Protein 8Z3H (pdb70)

Nearest PDB structures (foldseek):
  7dme-assembly1_A  TM=9.818E-01  e=4.314E-25  Homo sapiens
  1x53-assembly1_A  TM=9.756E-01  e=3.578E-25  Homo sapiens
  3ni8-assembly1_A  TM=9.611E-01  e=2.395E-14  Plasmodium falciparum
  1z94-assembly1_B  TM=8.136E-01  e=2.440E-08  Chromobacterium violaceum ATCC 12472
  6v04-assembly1_A  TM=7.991E-01  e=2.031E-07  Micromonospora chersina

Radius of gyration: 13.79 Å; Cα contacts (8 Å, |Δi|>4): 284; chains: 1; bounding box: 30×32×35 Å

Structure (mmCIF, N/CA/C/O backbone):
data_8Z3H
#
_entry.id   8Z3H
#
_cell.length_a   54.200
_cell.length_b   66.340
_cell.length_c   68.270
_cell.angle_alpha   90.00
_cell.angle_beta   90.00
_cell.angle_gamma   90.00
#
_symmetry.space_group_name_H-M   'I 2 2 2'
#
loop_
_entity.id
_entity.type
_entity.pdbx_description
1 polymer 'Activator of 90 kDa heat shock protein ATPase homolog 1'
2 water water
#
loop_
_atom_site.group_PDB
_atom_site.id
_atom_site.type_symbol
_atom_site.label_atom_id
_atom_site.label_alt_id
_atom_site.label_comp_id
_atom_site.label_asym_id
_atom_site.label_entity_id
_atom_site.label_seq_id
_atom_site.pdbx_PDB_ins_code
_atom_site.Cartn_x
_atom_site.Cartn_y
_atom_site.Cartn_z
_atom_site.occupancy
_atom_site.B_iso_or_equiv
_atom_site.auth_seq_id
_atom_site.auth_comp_id
_atom_site.auth_asym_id
_atom_site.auth_atom_id
_atom_site.pdbx_PDB_model_num
ATOM 1 N N . ILE A 1 1 ? -27.755 -27.384 -24.673 1.00 38.25 204 ILE A N 1
ATOM 2 C CA . ILE A 1 1 ? -27.650 -27.648 -23.198 1.00 30.77 204 ILE A CA 1
ATOM 3 C C . ILE A 1 1 ? -28.506 -26.626 -22.439 1.00 26.82 204 ILE A C 1
ATOM 4 O O . ILE A 1 1 ? -28.281 -25.406 -22.518 1.00 30.94 204 ILE A O 1
ATOM 9 N N . PRO A 1 2 ? -29.549 -27.049 -21.684 1.00 21.05 205 PRO A N 1
ATOM 10 C CA . PRO A 1 2 ? -30.230 -26.143 -20.776 1.00 17.60 205 PRO A CA 1
ATOM 11 C C . PRO A 1 2 ? -29.258 -25.707 -19.667 1.00 14.30 205 PRO A C 1
ATOM 12 O O . PRO A 1 2 ? -28.565 -26.540 -19.109 1.00 14.46 205 PRO A O 1
ATOM 16 N N . THR A 1 3 ? -29.271 -24.433 -19.346 1.00 12.67 206 THR A N 1
ATOM 17 C CA . THR A 1 3 ? -28.350 -23.885 -18.318 1.00 12.95 206 THR A CA 1
ATOM 18 C C . THR A 1 3 ? -29.115 -23.063 -17.307 1.00 12.39 206 THR A C 1
ATOM 19 O O . THR A 1 3 ? -30.340 -22.759 -17.476 1.00 12.06 206 THR A O 1
ATOM 23 N N . CYS A 1 4 ? -28.407 -22.762 -16.218 1.00 10.81 207 CYS A N 1
ATOM 24 C CA . CYS A 1 4 ? -28.967 -21.979 -15.121 1.00 11.73 207 CYS A CA 1
ATOM 25 C C . CYS A 1 4 ? -27.968 -20.975 -14.603 1.00 10.53 207 CYS A C 1
ATOM 26 O O . CYS A 1 4 ? -26.758 -21.053 -14.923 1.00 12.17 207 CYS A O 1
ATOM 29 N N . LYS A 1 5 ? -28.490 -19.990 -13.897 1.00 10.05 208 LYS A N 1
ATOM 30 C CA . LYS A 1 5 ? -27.693 -18.913 -13.285 1.00 12.07 208 LYS A CA 1
ATOM 31 C C . LYS A 1 5 ? -27.810 -19.074 -11.793 1.00 13.11 208 LYS A C 1
ATOM 32 O O . LYS A 1 5 ? -28.957 -19.267 -11.292 1.00 14.74 208 LYS A O 1
ATOM 38 N N . ILE A 1 6 ? -26.711 -18.928 -11.079 1.00 12.31 209 ILE A N 1
ATOM 39 C CA . ILE A 1 6 ? -26.717 -18.939 -9.614 1.00 14.34 209 ILE A CA 1
ATOM 40 C C . ILE A 1 6 ? -26.010 -17.700 -9.104 1.00 13.99 209 ILE A C 1
ATOM 41 O O . ILE A 1 6 ? -25.108 -17.171 -9.765 1.00 12.69 209 ILE A O 1
ATOM 46 N N . THR A 1 7 ? -26.478 -17.215 -7.966 1.00 13.91 210 THR A N 1
ATOM 47 C CA . THR A 1 7 ? -25.881 -16.049 -7.282 1.00 14.39 210 THR A CA 1
ATOM 48 C C . THR A 1 7 ? -25.672 -16.423 -5.828 1.00 14.88 210 THR A C 1
ATOM 49 O O . THR A 1 7 ? -26.667 -16.828 -5.168 1.00 15.68 210 THR A O 1
ATOM 53 N N . LEU A 1 8 ? -24.446 -16.285 -5.330 1.00 13.91 211 LEU A N 1
ATOM 54 C CA . LEU A 1 8 ? -24.091 -16.603 -3.931 1.00 13.86 211 LEU A CA 1
ATOM 55 C C . LEU A 1 8 ? -23.441 -15.379 -3.314 1.00 14.56 211 LEU A C 1
ATOM 56 O O . LEU A 1 8 ? -22.680 -14.675 -4.007 1.00 14.01 211 LEU A O 1
ATOM 61 N N . LYS A 1 9 ? -23.689 -15.139 -2.041 1.00 14.24 212 LYS A N 1
ATOM 62 C CA . LYS A 1 9 ? -23.032 -14.036 -1.338 1.00 16.58 212 LYS A CA 1
ATOM 63 C C . LYS A 1 9 ? -22.552 -14.619 -0.020 1.00 15.13 212 LYS A C 1
ATOM 64 O O . LYS A 1 9 ? -23.336 -15.337 0.656 1.00 18.13 212 LYS A O 1
ATOM 70 N N . GLU A 1 10 ? -21.310 -14.317 0.319 1.00 13.94 213 GLU A N 1
ATOM 71 C CA . GLU A 1 10 ? -20.634 -14.853 1.526 1.00 15.74 213 GLU A CA 1
ATOM 72 C C . GLU A 1 10 ? -19.778 -13.713 2.104 1.00 16.07 213 GLU A C 1
ATOM 73 O O . GLU A 1 10 ? -19.066 -13.037 1.339 1.00 14.55 213 GLU A O 1
ATOM 79 N N . THR A 1 11 ? -19.737 -13.566 3.423 1.00 14.45 214 THR A N 1
ATOM 80 C CA . THR A 1 11 ? -18.883 -12.586 4.108 1.00 13.54 214 THR A CA 1
ATOM 81 C C . THR A 1 11 ? -17.733 -13.339 4.796 1.00 11.43 214 THR A C 1
ATOM 82 O O . THR A 1 11 ? -17.953 -14.393 5.387 1.00 12.85 214 THR A O 1
ATOM 86 N N . PHE A 1 12 ? -16.528 -12.821 4.611 1.00 11.27 215 PHE A N 1
ATOM 87 C CA . PHE A 1 12 ? -15.260 -13.348 5.140 1.00 10.79 215 PHE A CA 1
ATOM 88 C C . PHE A 1 12 ? -14.623 -12.333 6.081 1.00 11.25 215 PHE A C 1
ATOM 89 O O . PHE A 1 12 ? -14.577 -11.145 5.742 1.00 11.02 215 PHE A O 1
ATOM 97 N N . LEU A 1 13 ? -14.030 -12.838 7.154 1.00 10.59 216 LEU A N 1
ATOM 98 C CA . LEU A 1 13 ? -13.274 -11.977 8.085 1.00 12.09 216 LEU A CA 1
ATOM 99 C C . LEU A 1 13 ? -11.847 -11.856 7.577 1.00 12.33 216 LEU A C 1
ATOM 100 O O . LEU A 1 13 ? -10.875 -12.285 8.220 1.00 13.74 216 LEU A O 1
ATOM 105 N N . THR A 1 14 ? -11.692 -11.256 6.415 1.00 12.55 217 THR A N 1
ATOM 106 C CA . THR A 1 14 ? -10.388 -10.884 5.878 1.00 14.01 217 THR A CA 1
ATOM 107 C C . THR A 1 14 ? -10.617 -9.725 4.924 1.00 14.09 217 THR A C 1
ATOM 108 O O . THR A 1 14 ? -11.774 -9.346 4.640 1.00 13.29 217 THR A O 1
ATOM 112 N N . SER A 1 15 ? -9.545 -9.136 4.494 1.00 12.79 218 SER A N 1
ATOM 113 C CA . SER A 1 15 ? -9.599 -7.985 3.568 1.00 12.97 218 SER A CA 1
ATOM 114 C C . SER A 1 15 ? -9.762 -8.456 2.133 1.00 13.78 218 SER A C 1
ATOM 115 O O . SER A 1 15 ? -9.477 -9.615 1.801 1.00 12.87 218 SER A O 1
ATOM 118 N N . PRO A 1 16 ? -10.277 -7.602 1.243 1.00 12.93 219 PRO A N 1
ATOM 119 C CA . PRO A 1 16 ? -10.412 -7.998 -0.151 1.00 13.12 219 PRO A CA 1
ATOM 120 C C . PRO A 1 16 ? -9.055 -8.405 -0.715 1.00 12.95 219 PRO A C 1
ATOM 121 O O . PRO A 1 16 ? -8.994 -9.331 -1.510 1.00 12.47 219 PRO A O 1
ATOM 125 N N . GLU A 1 17 ? -7.989 -7.722 -0.345 1.00 13.18 220 GLU A N 1
ATOM 126 C CA . GLU A 1 17 ? -6.610 -8.078 -0.812 1.00 14.39 220 GLU A CA 1
ATOM 127 C C . GLU A 1 17 ? -6.309 -9.543 -0.503 1.00 13.65 220 GLU A C 1
ATOM 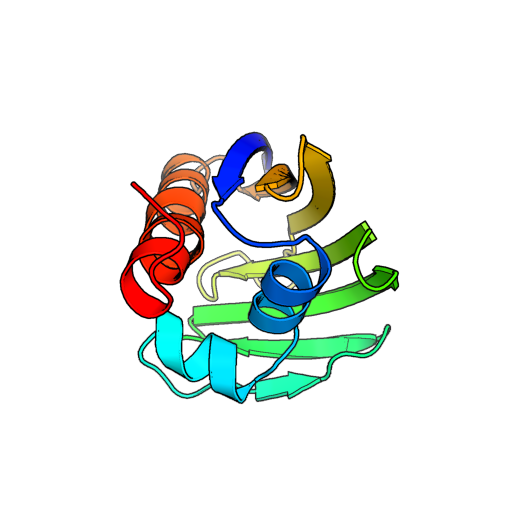128 O O . GLU A 1 17 ? -5.890 -10.309 -1.399 1.00 14.53 220 GLU A O 1
ATOM 134 N N . GLU A 1 18 ? -6.517 -9.944 0.738 1.00 11.97 221 GLU A N 1
ATOM 135 C CA . GLU A 1 18 ? -6.149 -11.301 1.182 1.00 13.32 221 GLU A CA 1
ATOM 136 C C . GLU A 1 18 ? -7.070 -12.284 0.483 1.00 12.22 221 GLU A C 1
ATOM 137 O O . GLU A 1 18 ? -6.584 -13.345 0.019 1.00 12.03 221 GLU A O 1
ATOM 143 N N . LEU A 1 19 ? -8.357 -11.993 0.402 1.00 10.42 222 LEU A N 1
ATOM 144 C CA . LEU A 1 19 ? -9.269 -12.990 -0.208 1.00 10.51 222 LEU A CA 1
ATOM 145 C C . LEU A 1 19 ? -8.947 -13.160 -1.685 1.00 9.58 222 LEU A C 1
ATOM 146 O O . LEU A 1 19 ? -8.950 -14.281 -2.222 1.00 9.53 222 LEU A O 1
ATOM 151 N N . TYR A 1 20 ? -8.699 -12.053 -2.365 1.00 10.83 223 TYR A N 1
ATOM 152 C CA . TYR A 1 20 ? -8.342 -12.096 -3.793 1.00 10.05 223 TYR A CA 1
ATOM 153 C C . TYR A 1 20 ? -7.062 -12.906 -3.978 1.00 10.02 223 TYR A C 1
ATOM 154 O O . TYR A 1 20 ? -6.995 -13.719 -4.896 1.00 10.12 223 TYR A O 1
ATOM 163 N N . ARG A 1 21 ? -6.086 -12.739 -3.103 1.00 10.44 224 ARG A N 1
ATOM 164 C CA . ARG A 1 21 ? -4.837 -13.530 -3.158 1.00 12.78 224 ARG A CA 1
ATOM 165 C C . ARG A 1 21 ? -5.165 -15.010 -3.033 1.00 11.68 224 ARG A C 1
ATOM 166 O O . ARG A 1 21 ? -4.599 -15.868 -3.779 1.00 11.94 224 ARG A O 1
ATOM 174 N N . VAL A 1 22 ? -6.032 -15.389 -2.086 1.00 10.78 225 VAL A N 1
ATOM 175 C CA . VAL A 1 22 ? -6.358 -16.814 -1.909 1.00 11.25 225 VAL A CA 1
ATOM 176 C C . VAL A 1 22 ? -6.898 -17.407 -3.227 1.00 10.53 225 VAL A C 1
ATOM 177 O O . VAL A 1 22 ? -6.554 -18.540 -3.565 1.00 12.36 225 VAL A O 1
ATOM 181 N N . PHE A 1 23 ? -7.772 -16.688 -3.933 1.00 11.11 226 PHE A N 1
ATOM 182 C CA . PHE A 1 23 ? -8.399 -17.185 -5.185 1.00 11.03 226 PHE A CA 1
ATOM 183 C C . PHE A 1 23 ? -7.374 -17.228 -6.303 1.00 11.85 226 PHE A C 1
ATOM 184 O O . PHE A 1 23 ? -7.642 -17.971 -7.260 1.00 14.04 226 PHE A O 1
ATOM 192 N N . THR A 1 24 ? -6.281 -16.456 -6.231 1.00 10.91 227 THR A N 1
ATOM 193 C CA . THR A 1 24 ? -5.407 -16.273 -7.407 1.00 10.71 227 THR A CA 1
ATOM 194 C C . THR A 1 24 ? -3.964 -16.655 -7.133 1.00 11.49 227 THR A C 1
ATOM 195 O O . THR A 1 24 ? -3.100 -16.279 -7.909 1.00 12.29 227 THR A O 1
ATOM 199 N N . THR A 1 25 ? -3.736 -17.505 -6.134 1.00 10.09 228 THR A N 1
ATOM 200 C CA . THR A 1 25 ? -2.371 -17.977 -5.802 1.00 10.38 228 THR A CA 1
ATOM 201 C C . THR A 1 25 ? -2.403 -19.508 -5.806 1.00 10.08 228 THR A C 1
ATOM 202 O O . THR A 1 25 ? -3.107 -20.100 -4.988 1.00 9.70 228 THR A O 1
ATOM 206 N N . GLN A 1 26 ? -1.669 -20.159 -6.694 1.00 10.33 229 GLN A N 1
ATOM 207 C CA . GLN A 1 26 ? -1.705 -21.615 -6.868 1.00 11.92 229 GLN A CA 1
ATOM 208 C C . GLN A 1 26 ? -1.514 -22.344 -5.538 1.00 10.50 229 GLN A C 1
ATOM 209 O O . GLN A 1 26 ? -2.228 -23.268 -5.255 1.00 12.48 229 GLN A O 1
ATOM 215 N N . GLU A 1 27 ? -0.578 -21.880 -4.717 1.00 10.31 230 GLU A N 1
ATOM 216 C CA . GLU A 1 27 ? -0.186 -22.585 -3.485 1.00 10.58 230 GLU A CA 1
ATOM 217 C C . GLU A 1 27 ? -1.263 -22.393 -2.424 1.00 10.51 230 GLU A C 1
ATOM 218 O O . GLU A 1 27 ? -1.418 -23.274 -1.574 1.00 12.24 230 GLU A O 1
ATOM 224 N N . LEU A 1 28 ? -1.996 -21.290 -2.473 1.00 9.37 231 LEU A N 1
ATOM 225 C CA . LEU A 1 28 ? -3.120 -21.102 -1.526 1.00 9.52 231 LEU A CA 1
ATOM 226 C C . LEU A 1 28 ? -4.304 -21.964 -1.964 1.00 9.22 231 LEU A C 1
ATOM 227 O O . LEU A 1 28 ? -4.959 -22.540 -1.108 1.00 9.95 231 LEU A O 1
ATOM 232 N N . VAL A 1 29 ? -4.571 -22.045 -3.254 1.00 8.91 232 VAL A N 1
ATOM 233 C CA . VAL A 1 29 ? -5.647 -22.894 -3.793 1.00 9.47 232 VAL A CA 1
ATOM 234 C C . VAL A 1 29 ? -5.320 -24.359 -3.428 1.00 9.66 232 VAL A C 1
ATOM 235 O O . VAL A 1 29 ? -6.220 -25.115 -3.051 1.00 10.57 232 VAL A O 1
ATOM 239 N N . GLN A 1 30 ? -4.078 -24.775 -3.630 1.00 11.28 233 GLN A N 1
ATOM 240 C CA . GLN A 1 30 ? -3.649 -26.142 -3.259 1.00 13.78 233 GLN A CA 1
ATOM 241 C C . GLN A 1 30 ? -3.999 -26.376 -1.801 1.00 12.99 233 GLN A C 1
ATOM 242 O O . GLN A 1 30 ? -4.456 -27.463 -1.430 1.00 13.48 233 GLN A O 1
ATOM 248 N N . ALA A 1 31 ? -3.762 -25.392 -0.930 1.00 11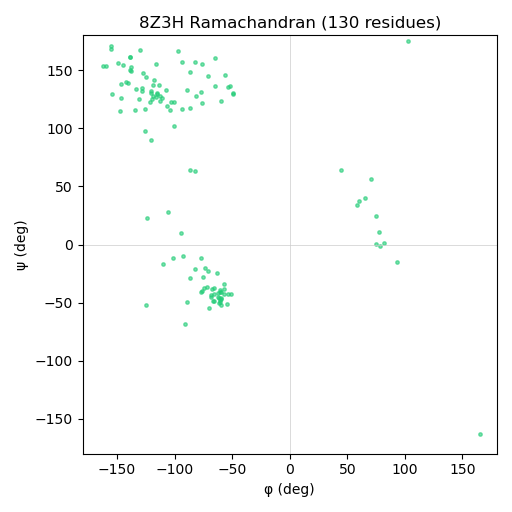.04 234 ALA A N 1
ATOM 249 C CA . ALA A 1 31 ? -3.994 -25.603 0.511 1.00 11.43 234 ALA A CA 1
ATOM 250 C C . ALA A 1 31 ? -5.481 -25.824 0.802 1.00 12.15 234 ALA A C 1
ATOM 251 O O . ALA A 1 31 ? -5.841 -26.780 1.492 1.00 14.13 234 ALA A O 1
ATOM 253 N N . PHE A 1 32 ? -6.376 -25.007 0.294 1.00 9.97 235 PHE A N 1
ATOM 254 C CA . PHE A 1 32 ? -7.798 -25.102 0.693 1.00 10.74 235 PHE A CA 1
ATOM 255 C C . PHE A 1 32 ? -8.547 -26.189 -0.077 1.00 11.04 235 PHE A C 1
ATOM 256 O O . PHE A 1 32 ? -9.579 -26.606 0.424 1.00 14.10 235 PHE A O 1
ATOM 264 N N . THR A 1 33 ? -8.057 -26.605 -1.236 1.00 10.82 236 THR A N 1
ATOM 265 C CA . THR A 1 33 ? -8.675 -27.716 -2.008 1.00 11.46 236 THR A CA 1
ATOM 266 C C . THR A 1 33 ? -8.029 -29.065 -1.651 1.00 13.38 236 THR A C 1
ATOM 267 O O . THR A 1 33 ? -8.552 -30.087 -2.138 1.00 14.93 236 THR A O 1
ATOM 271 N N . HIS A 1 34 ? -6.935 -29.071 -0.904 1.00 12.30 237 HIS A N 1
ATOM 272 C CA . HIS A 1 34 ? -6.261 -30.321 -0.450 1.00 14.54 237 HIS A CA 1
ATOM 273 C C . HIS A 1 34 ? -5.809 -31.138 -1.664 1.00 16.08 237 HIS A C 1
ATOM 274 O O . HIS A 1 34 ? -5.842 -32.354 -1.619 1.00 17.90 237 HIS A O 1
ATOM 281 N N . ALA A 1 35 ? -5.349 -30.494 -2.723 1.00 15.16 238 ALA A N 1
ATOM 282 C CA . ALA A 1 35 ? -4.911 -31.195 -3.943 1.00 16.48 238 ALA A CA 1
ATOM 283 C C . ALA A 1 35 ? -4.000 -30.286 -4.733 1.00 16.38 238 ALA A C 1
ATOM 284 O O . ALA A 1 35 ? -4.074 -29.035 -4.640 1.00 14.46 238 ALA A O 1
ATOM 286 N N . PRO A 1 36 ? -3.093 -30.866 -5.533 1.00 16.16 239 PRO A N 1
ATOM 287 C CA . PRO A 1 36 ? -2.259 -30.062 -6.402 1.00 15.41 239 PRO A CA 1
ATOM 288 C C . PRO A 1 36 ? -3.149 -29.200 -7.310 1.00 13.98 239 PRO A C 1
ATOM 289 O O . PRO A 1 36 ? -4.247 -29.549 -7.666 1.00 15.35 239 PRO A O 1
ATOM 293 N N . ALA A 1 37 ? -2.645 -28.026 -7.587 1.00 14.35 240 ALA A N 1
ATOM 294 C CA . ALA A 1 37 ? -3.338 -27.082 -8.479 1.00 15.11 240 ALA A CA 1
ATOM 295 C C . ALA A 1 37 ? -2.300 -26.432 -9.366 1.00 15.69 240 ALA A C 1
ATOM 296 O O . ALA A 1 37 ? -1.170 -26.228 -8.942 1.00 16.99 240 ALA A O 1
ATOM 298 N N . THR A 1 38 ? -2.724 -26.069 -10.559 1.00 14.35 241 THR A N 1
ATOM 299 C CA . THR A 1 38 ? -1.944 -25.187 -11.441 1.00 14.75 241 THR A CA 1
ATOM 300 C C . THR A 1 38 ? -2.818 -23.972 -11.698 1.00 12.90 241 THR A C 1
ATOM 301 O O . THR A 1 38 ? -4.021 -24.152 -11.948 1.00 13.71 241 THR A O 1
ATOM 305 N N . LEU A 1 39 ? -2.265 -22.798 -11.526 1.00 12.11 242 LEU A N 1
ATOM 306 C CA . LEU A 1 39 ? -3.046 -21.548 -11.637 1.00 13.10 242 LEU A CA 1
ATOM 307 C C . LEU A 1 39 ? -2.173 -20.434 -12.188 1.00 12.78 242 LEU A C 1
ATOM 308 O O . LEU A 1 39 ? -1.175 -20.059 -11.539 1.00 13.00 242 LEU A O 1
ATOM 313 N N . GLU A 1 40 ? -2.513 -19.962 -13.368 1.00 11.47 243 GLU A N 1
ATOM 314 C CA . GLU A 1 40 ? -1.767 -18.889 -14.068 1.00 11.36 243 GLU A CA 1
ATOM 315 C C . GLU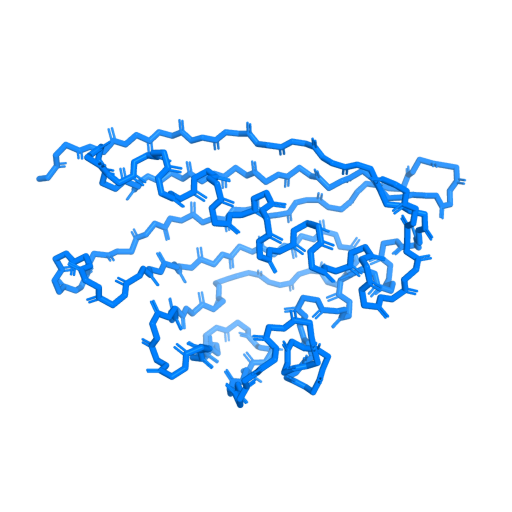 A 1 40 ? -2.603 -17.637 -13.814 1.00 10.47 243 GLU A C 1
ATOM 316 O O . GLU A 1 40 ? -3.634 -17.474 -14.493 1.00 10.88 243 GLU A O 1
ATOM 322 N N . ALA A 1 41 ? -2.193 -16.794 -12.886 1.00 12.31 244 ALA A N 1
ATOM 323 C CA . ALA A 1 41 ? -2.991 -15.646 -12.428 1.00 12.65 244 ALA A CA 1
ATOM 324 C C . ALA A 1 41 ? -2.819 -14.478 -13.391 1.00 12.31 244 ALA A C 1
ATOM 325 O O . ALA A 1 41 ? -2.371 -13.408 -13.027 1.00 13.32 244 ALA A O 1
ATOM 327 N N . ASP A 1 42 ? -3.259 -14.710 -14.613 1.00 11.54 245 ASP A N 1
ATOM 328 C CA . ASP A 1 42 ? -3.169 -13.748 -15.739 1.00 11.63 245 ASP A CA 1
ATOM 329 C C . ASP A 1 42 ? -4.499 -13.800 -16.485 1.00 10.58 245 ASP A C 1
ATOM 330 O O . ASP A 1 42 ? -5.111 -14.876 -16.547 1.00 10.94 245 ASP A O 1
ATOM 335 N N . ARG A 1 43 ? -4.867 -12.710 -17.129 1.00 10.03 246 ARG A N 1
ATOM 336 C CA . ARG A 1 43 ? -5.915 -12.741 -18.167 1.00 10.58 246 ARG A CA 1
ATOM 337 C C . ARG A 1 43 ? -5.444 -13.681 -19.251 1.00 10.94 246 ARG A C 1
ATOM 338 O O . ARG A 1 43 ? -4.269 -13.521 -19.743 1.00 12.05 246 ARG A O 1
ATOM 346 N N . GLY A 1 44 ? -6.217 -14.701 -19.586 1.00 9.55 247 GLY A N 1
ATOM 347 C CA . GLY A 1 44 ? -5.792 -15.745 -20.516 1.00 10.36 247 GLY A CA 1
ATOM 348 C C . GLY A 1 44 ? -5.186 -16.927 -19.820 1.00 10.12 247 GLY A C 1
ATOM 349 O O . GLY A 1 44 ? -4.931 -17.916 -20.470 1.00 13.56 247 GLY A O 1
ATOM 350 N N . GLY A 1 45 ? -4.836 -16.765 -18.572 1.00 9.46 248 GLY A N 1
ATOM 351 C CA . GLY A 1 45 ? -4.200 -17.845 -17.812 1.00 10.07 248 GLY A CA 1
ATOM 352 C C . GLY A 1 45 ? -5.162 -18.980 -17.493 1.00 10.48 248 GLY A C 1
ATOM 353 O O . GLY A 1 45 ? -6.382 -18.749 -17.310 1.00 9.87 248 GLY A O 1
ATOM 354 N N . LYS A 1 46 ? -4.663 -20.200 -17.491 1.00 10.85 249 LYS A N 1
ATOM 355 C CA . LYS A 1 46 ? -5.434 -21.421 -17.198 1.00 11.39 249 LYS A CA 1
ATOM 356 C C . LYS A 1 46 ? -5.342 -21.797 -15.735 1.00 11.60 249 LYS A C 1
ATOM 357 O O . LYS A 1 46 ? -4.334 -21.466 -15.043 1.00 11.87 249 LYS A O 1
ATOM 363 N N . PHE A 1 47 ? -6.329 -22.547 -15.263 1.00 10.22 250 PHE A N 1
ATOM 364 C CA . PHE A 1 47 ? -6.269 -23.180 -13.941 1.00 9.82 250 PHE A CA 1
ATOM 365 C C . PHE A 1 47 ? -6.805 -24.592 -14.059 1.00 11.50 250 PHE A C 1
ATOM 366 O O . PHE A 1 47 ? -7.704 -24.855 -14.877 1.00 10.96 250 PHE A O 1
ATOM 374 N N . HIS A 1 48 ? -6.265 -25.457 -13.214 1.00 11.82 251 HIS A N 1
ATOM 375 C CA . HIS A 1 48 ? -6.646 -26.876 -13.126 1.00 13.43 251 HIS A CA 1
ATOM 376 C C . HIS A 1 48 ? -6.502 -27.260 -11.655 1.00 12.15 251 HIS A C 1
ATOM 377 O O . HIS A 1 48 ? -5.430 -26.999 -11.041 1.00 13.91 251 HIS A O 1
ATOM 384 N N . MET A 1 49 ? -7.543 -27.801 -11.074 1.00 11.24 252 MET A N 1
ATOM 385 C CA . MET A 1 49 ? -7.630 -28.064 -9.621 1.00 13.54 252 MET A CA 1
ATOM 386 C C . MET A 1 49 ? -8.288 -29.420 -9.397 1.00 16.00 252 MET A C 1
ATOM 387 O O . MET A 1 49 ? -8.932 -29.936 -10.313 1.00 14.65 252 MET A O 1
ATOM 392 N N . VAL A 1 50 ? -8.097 -29.959 -8.199 1.00 16.12 253 VAL A N 1
ATOM 393 C CA . VAL A 1 50 ? -8.692 -31.243 -7.694 1.00 19.71 253 VAL A CA 1
ATOM 394 C C . VAL A 1 50 ? -8.616 -32.374 -8.720 1.00 21.09 253 VAL A C 1
ATOM 395 O O . VAL A 1 50 ? -9.696 -32.874 -9.176 1.00 21.50 253 VAL A O 1
ATOM 399 N N . ASP A 1 51 ? -7.391 -32.774 -9.060 1.00 25.39 254 ASP A N 1
ATOM 400 C CA . ASP A 1 51 ? -7.078 -33.891 -9.991 1.00 31.17 254 ASP A CA 1
ATOM 401 C C . ASP A 1 51 ? -7.726 -33.607 -11.351 1.00 30.31 254 ASP A C 1
ATOM 402 O O . ASP A 1 51 ? -8.170 -34.552 -12.065 1.00 32.17 254 ASP A O 1
ATOM 407 N N . GLY A 1 52 ? -7.795 -32.330 -11.719 1.00 23.50 255 GLY A N 1
ATOM 408 C CA . GLY A 1 52 ? -8.343 -31.931 -13.016 1.00 22.40 255 GLY A CA 1
ATOM 409 C C . GLY A 1 52 ? -9.846 -31.967 -13.022 1.00 21.00 255 GLY A C 1
ATOM 410 O O . GLY A 1 52 ? -10.408 -31.778 -14.101 1.00 25.06 255 GLY A O 1
ATOM 411 N N . ASN A 1 53 ? -10.509 -32.113 -11.882 1.00 17.72 256 ASN A N 1
ATOM 412 C CA . ASN A 1 53 ? -11.995 -32.127 -11.831 1.00 17.87 256 ASN A CA 1
ATOM 413 C C . ASN A 1 53 ? -12.571 -30.724 -12.034 1.00 14.38 256 ASN A C 1
ATOM 414 O O . ASN A 1 53 ? -13.798 -30.611 -12.320 1.00 14.92 256 ASN A O 1
ATOM 419 N N . VAL A 1 54 ? -11.762 -29.693 -11.815 1.00 13.28 257 VAL A N 1
ATOM 420 C CA . VAL A 1 54 ? -12.181 -28.285 -12.028 1.00 13.38 257 VAL A CA 1
ATOM 421 C C . VAL A 1 54 ? -11.137 -27.638 -12.895 1.00 12.28 257 VAL A C 1
ATOM 422 O O . VAL A 1 54 ? -9.934 -27.740 -12.605 1.00 13.01 257 VAL A O 1
ATOM 426 N N . SER A 1 55 ? -11.558 -26.896 -13.894 1.00 10.93 258 SER A N 1
ATOM 427 C CA . SER A 1 55 ? -10.617 -26.195 -14.775 1.00 11.36 258 SER A CA 1
ATOM 428 C C . SER A 1 55 ? -11.266 -24.991 -15.417 1.00 10.22 258 SER A C 1
ATOM 429 O O . SER A 1 55 ? -12.476 -24.847 -15.362 1.00 9.58 258 SER A O 1
ATOM 432 N N . GLY A 1 56 ? -10.442 -24.173 -16.024 1.00 9.75 259 GLY A N 1
ATOM 433 C CA . GLY A 1 56 ? -10.942 -23.007 -16.726 1.00 10.12 259 GLY A CA 1
ATOM 434 C C . GLY A 1 56 ? -9.852 -22.025 -17.032 1.00 10.00 259 GLY A C 1
ATOM 435 O O . GLY A 1 56 ? -8.659 -22.387 -17.113 1.00 9.95 259 GLY A O 1
ATOM 436 N N . GLU A 1 57 ? -10.285 -20.812 -17.337 1.00 9.49 260 GLU A N 1
ATOM 437 C CA . GLU A 1 57 ? -9.380 -19.714 -17.764 1.00 11.62 260 GLU A CA 1
ATOM 438 C C . GLU A 1 57 ? -9.856 -18.430 -17.136 1.00 10.54 260 GLU A C 1
ATOM 439 O O . GLU A 1 57 ? -11.078 -18.177 -17.120 1.00 10.01 260 GLU A O 1
ATOM 445 N N . PHE A 1 58 ? -8.947 -17.583 -16.652 1.00 8.79 261 PHE A N 1
ATOM 446 C CA . PHE A 1 58 ? -9.312 -16.219 -16.213 1.00 9.43 261 PHE A CA 1
ATOM 447 C C . PHE A 1 58 ? -9.503 -15.324 -17.439 1.00 10.39 261 PHE A C 1
ATOM 448 O O . PHE A 1 58 ? -8.632 -15.308 -18.342 1.00 10.53 261 PHE A O 1
ATOM 456 N N . THR A 1 59 ? -10.610 -14.583 -17.491 1.00 10.33 262 THR A N 1
ATOM 457 C CA . THR A 1 59 ? -10.826 -13.642 -18.601 1.00 11.33 262 THR A CA 1
ATOM 458 C C . THR A 1 59 ? -10.728 -12.204 -18.130 1.00 12.35 262 THR A C 1
ATOM 459 O O . THR A 1 59 ? -10.531 -11.352 -19.000 1.00 14.98 262 THR A O 1
ATOM 463 N N . ASP A 1 60 ? -10.804 -11.908 -16.838 1.00 12.22 263 ASP A N 1
ATOM 464 C CA . ASP A 1 60 ? -10.617 -10.514 -16.355 1.00 14.45 263 ASP A CA 1
ATOM 465 C C . ASP A 1 60 ? -10.130 -10.610 -14.916 1.00 16.07 263 ASP A C 1
ATOM 466 O O . ASP A 1 60 ? -10.725 -11.386 -14.116 1.00 14.19 263 ASP A O 1
ATOM 471 N N . LEU A 1 61 ? -9.065 -9.928 -14.573 1.00 14.87 264 LEU A N 1
ATOM 472 C CA . LEU A 1 61 ? -8.506 -9.964 -13.206 1.00 14.83 264 LEU A CA 1
ATOM 473 C C . LEU A 1 61 ? -8.206 -8.535 -12.810 1.00 19.33 264 LEU A C 1
ATOM 474 O O . LEU A 1 61 ? -7.322 -7.927 -13.445 1.00 19.12 264 LEU A O 1
ATOM 479 N N . VAL A 1 62 ? -8.894 -8.045 -11.792 1.00 15.81 265 VAL A N 1
ATOM 480 C CA . VAL A 1 62 ? -8.741 -6.645 -11.273 1.00 17.84 265 VAL A CA 1
ATOM 481 C C . VAL A 1 62 ? -8.441 -6.799 -9.798 1.00 18.95 265 VAL A C 1
ATOM 482 O O . VAL A 1 62 ? -9.364 -7.025 -8.998 1.00 16.40 265 VAL A O 1
ATOM 486 N N . PRO A 1 63 ? -7.156 -6.740 -9.408 1.00 18.84 266 PRO A N 1
ATOM 487 C CA . PRO A 1 63 ? -6.739 -7.076 -8.054 1.00 20.69 266 PRO A CA 1
ATOM 488 C C . PRO A 1 63 ? -7.567 -6.374 -6.979 1.00 19.40 266 PRO A C 1
ATOM 489 O O . PRO A 1 63 ? -7.828 -5.183 -7.038 1.00 19.25 266 PRO A O 1
ATOM 493 N N . GLU A 1 64 ? -8.039 -7.180 -6.027 1.00 17.12 267 GLU A N 1
ATOM 494 C CA . GLU A 1 64 ? -8.816 -6.763 -4.864 1.00 17.73 267 GLU A CA 1
ATOM 495 C C . GLU A 1 64 ? -10.251 -6.428 -5.274 1.00 16.97 267 GLU A C 1
ATOM 496 O O . GLU A 1 64 ? -11.012 -6.042 -4.390 1.00 19.92 267 GLU A O 1
ATOM 502 N N . LYS A 1 65 ? -10.661 -6.542 -6.543 1.00 14.09 268 LYS A N 1
ATOM 503 C CA . LYS A 1 65 ? -11.975 -6.040 -6.965 1.00 16.02 268 LYS A CA 1
ATOM 504 C C . LYS A 1 65 ? -12.802 -7.120 -7.626 1.00 13.70 268 LYS A C 1
ATOM 505 O O . LYS A 1 65 ? -13.962 -7.328 -7.233 1.00 13.24 268 LYS A O 1
ATOM 511 N N . HIS A 1 66 ? -12.247 -7.799 -8.614 1.00 12.54 269 HIS A N 1
ATOM 512 C CA . HIS A 1 66 ? -13.082 -8.797 -9.301 1.00 14.86 269 HIS A CA 1
ATOM 513 C C . HIS A 1 66 ? -12.249 -9.769 -10.082 1.00 12.15 269 HIS A C 1
ATOM 514 O O . HIS A 1 66 ? -11.106 -9.490 -10.477 1.00 11.59 269 HIS A O 1
ATOM 521 N N . ILE A 1 67 ? -12.837 -10.937 -10.240 1.00 10.71 270 ILE A N 1
ATOM 522 C CA . ILE A 1 67 ? -12.329 -12.013 -11.082 1.00 10.37 270 ILE A CA 1
ATOM 523 C C . ILE A 1 67 ? -13.453 -12.450 -11.990 1.00 11.55 270 ILE A C 1
ATOM 524 O O . ILE A 1 67 ? -14.571 -12.681 -11.503 1.00 10.94 270 ILE A O 1
ATOM 529 N N . VAL A 1 68 ? -13.183 -12.577 -13.268 1.00 10.44 271 VAL A N 1
ATOM 530 C CA . VAL A 1 68 ? -14.141 -13.174 -14.219 1.00 10.38 271 VAL A CA 1
ATOM 531 C C . VAL A 1 68 ? -13.443 -14.370 -14.818 1.00 10.67 271 VAL A C 1
ATOM 532 O O . VAL A 1 68 ? -12.270 -14.275 -15.228 1.00 10.22 271 VAL A O 1
ATOM 536 N N . MET A 1 69 ? -14.105 -15.496 -14.853 1.00 9.14 272 MET A N 1
ATOM 537 C CA . MET A 1 69 ? -13.467 -16.698 -15.382 1.00 10.94 272 MET A CA 1
ATOM 538 C C . MET A 1 69 ? -14.445 -17.576 -16.121 1.00 9.99 272 MET A C 1
ATOM 539 O O . MET A 1 69 ? -15.643 -17.573 -15.832 1.00 10.91 272 MET A O 1
ATOM 544 N N . LYS A 1 70 ? -13.895 -18.345 -17.034 1.00 9.10 273 LYS A N 1
ATOM 545 C CA . LYS A 1 70 ? -14.571 -19.513 -17.625 1.00 9.59 273 LYS A CA 1
ATOM 546 C C . LYS A 1 70 ? -14.228 -20.681 -16.726 1.00 8.83 273 LYS A C 1
ATOM 547 O O . LYS A 1 70 ? -13.065 -20.810 -16.316 1.00 10.71 273 LYS A O 1
ATOM 553 N N . TRP A 1 71 ? -15.216 -21.474 -16.351 1.00 8.47 274 TRP A N 1
ATOM 554 C CA . TRP A 1 71 ? -15.048 -22.459 -15.275 1.00 9.13 274 TRP A CA 1
ATOM 555 C C . TRP A 1 71 ? -15.904 -23.680 -15.593 1.00 9.72 274 TRP A C 1
ATOM 556 O O . TRP A 1 71 ? -17.045 -23.520 -16.045 1.00 9.87 274 TRP A O 1
ATOM 567 N N . ARG A 1 72 ? -15.355 -24.866 -15.354 1.00 8.98 275 ARG A N 1
ATOM 568 C CA . ARG A 1 72 ? -16.131 -26.109 -15.569 1.00 9.57 275 ARG A CA 1
ATOM 569 C C . ARG A 1 72 ? -15.722 -27.205 -14.625 1.00 10.36 275 ARG A C 1
ATOM 570 O O . ARG A 1 72 ? -14.601 -27.214 -14.109 1.00 10.12 275 ARG A O 1
ATOM 578 N N . PHE A 1 73 ? -16.642 -28.128 -14.398 1.00 10.33 276 PHE A N 1
ATOM 579 C CA . PHE A 1 73 ? -16.297 -29.465 -13.870 1.00 11.30 276 PHE A CA 1
ATOM 580 C C . PHE A 1 73 ? -15.944 -30.402 -15.045 1.00 12.39 276 PHE A C 1
ATOM 581 O O . PHE A 1 73 ? -16.520 -30.263 -16.131 1.00 12.94 276 PHE A O 1
ATOM 589 N N . LYS A 1 74 ? -15.054 -31.336 -14.802 1.00 14.88 277 LYS A N 1
ATOM 590 C CA . LYS A 1 74 ? -14.527 -32.262 -15.857 1.00 15.07 277 LYS A CA 1
ATOM 591 C C . LYS A 1 74 ? -15.676 -33.031 -16.516 1.00 14.88 277 LYS A C 1
ATOM 592 O O . LYS A 1 74 ? -15.601 -33.313 -17.742 1.00 16.08 277 LYS A O 1
ATOM 598 N N . SER A 1 75 ? -16.702 -33.359 -15.758 1.00 14.94 278 SER A N 1
ATOM 599 C CA . SER A 1 75 ? -17.811 -34.211 -16.269 1.00 16.17 278 SER A CA 1
ATOM 600 C C . SER A 1 75 ? -18.764 -33.417 -17.164 1.00 15.96 278 SER A C 1
ATOM 601 O O . SER A 1 75 ? -19.688 -34.002 -17.817 1.00 17.03 278 SER A O 1
ATOM 604 N N . TRP A 1 76 ? -18.677 -32.087 -17.218 1.00 13.03 279 TRP A N 1
ATOM 605 C CA . TRP A 1 76 ? -19.593 -31.306 -18.079 1.00 13.36 279 TRP A CA 1
ATOM 606 C C . TRP A 1 76 ? -19.328 -31.640 -19.541 1.00 13.68 279 TRP A C 1
ATOM 607 O O . TRP A 1 76 ? -18.237 -32.082 -19.869 1.00 13.80 279 TRP A O 1
ATOM 618 N N . PRO A 1 77 ? -20.286 -31.367 -20.463 1.00 16.54 280 PRO A N 1
ATOM 619 C CA . PRO A 1 77 ? -20.054 -31.597 -21.886 1.00 18.66 280 PRO A CA 1
ATOM 620 C C . PRO A 1 77 ? -18.752 -30.900 -22.290 1.00 20.93 280 PRO A C 1
ATOM 621 O O . PRO A 1 77 ? -18.457 -29.804 -21.810 1.00 16.61 280 PRO A O 1
ATOM 625 N N . GLU A 1 78 ? -17.937 -31.578 -23.078 1.00 20.66 281 GLU A N 1
ATOM 626 C CA . GLU A 1 78 ? -16.640 -31.053 -23.547 1.00 21.18 281 GLU A CA 1
ATOM 627 C C . GLU A 1 78 ? -16.798 -29.639 -24.116 1.00 17.72 281 GLU A C 1
ATOM 628 O O . GLU A 1 78 ? -17.663 -29.386 -24.962 1.00 19.53 281 GLU A O 1
ATOM 634 N N . GLY A 1 79 ? -15.971 -28.731 -23.662 1.00 16.66 282 GLY A N 1
ATOM 635 C CA . GLY A 1 79 ? -15.940 -27.355 -24.204 1.00 15.84 282 GLY A CA 1
ATOM 636 C C . GLY A 1 79 ? -17.030 -26.482 -23.594 1.00 14.13 282 GLY A C 1
ATOM 637 O O . GLY A 1 79 ? -17.111 -25.321 -23.935 1.00 14.13 282 GLY A O 1
ATOM 638 N N . HIS A 1 80 ? -17.824 -27.026 -22.673 1.00 14.08 283 HIS A N 1
ATOM 639 C CA . HIS A 1 80 ? -18.857 -26.232 -21.975 1.00 12.81 283 HIS A CA 1
ATOM 640 C C . HIS A 1 80 ? -18.242 -25.554 -20.748 1.00 11.31 283 HIS A C 1
ATOM 641 O O . HIS A 1 80 ? -17.806 -26.261 -19.859 1.00 11.75 283 HIS A O 1
ATOM 648 N N . PHE A 1 81 ? -18.244 -24.224 -20.746 1.00 10.97 284 PHE A N 1
ATOM 649 C CA . PHE A 1 81 ? -17.771 -23.411 -19.609 1.00 10.11 284 PHE A CA 1
ATOM 650 C C . PHE A 1 81 ? -18.904 -22.571 -19.092 1.00 9.33 284 PHE A C 1
ATOM 651 O O . PHE A 1 81 ? -19.618 -21.933 -19.861 1.00 10.98 284 PHE A O 1
ATOM 659 N N . ALA A 1 82 ? -19.022 -22.507 -17.777 1.00 8.62 285 ALA A N 1
ATOM 660 C CA . ALA A 1 82 ? -19.762 -21.451 -17.099 1.00 8.80 285 ALA A CA 1
ATOM 661 C C . ALA A 1 82 ? -18.931 -20.183 -17.107 1.00 8.50 285 ALA A C 1
ATOM 662 O O . ALA A 1 82 ? -17.693 -20.232 -17.209 1.00 8.92 285 ALA A O 1
ATOM 664 N N . THR A 1 83 ? -19.581 -19.056 -17.006 1.00 8.20 286 THR A N 1
ATOM 665 C CA . THR A 1 83 ? -18.902 -17.775 -16.770 1.00 8.87 286 THR A CA 1
ATOM 666 C C . THR A 1 83 ? -19.183 -17.394 -15.323 1.00 9.19 286 THR A C 1
ATOM 667 O O . THR A 1 83 ? -20.373 -17.225 -14.964 1.00 9.78 286 THR A O 1
ATOM 671 N N . ILE A 1 84 ? -18.136 -17.267 -14.529 1.00 8.38 287 ILE A N 1
ATOM 672 C CA . ILE A 1 84 ? -18.260 -16.919 -13.106 1.00 9.37 287 ILE A CA 1
ATOM 673 C C . ILE A 1 84 ? -17.622 -15.569 -12.860 1.00 9.14 287 ILE A C 1
ATOM 674 O O . ILE A 1 84 ? -16.450 -15.386 -13.225 1.00 8.99 287 ILE A O 1
ATOM 679 N N . THR A 1 85 ? -18.339 -14.683 -12.218 1.00 9.13 288 THR A N 1
ATOM 680 C CA . THR A 1 85 ? -17.819 -13.397 -11.760 1.00 9.61 288 THR A CA 1
ATOM 681 C C . THR A 1 85 ? -17.775 -13.378 -10.249 1.00 8.70 288 THR A C 1
ATOM 682 O O . THR A 1 85 ? -18.824 -13.663 -9.637 1.00 9.45 288 THR A O 1
ATOM 686 N N . LEU A 1 86 ? -16.644 -13.039 -9.672 1.00 9.18 289 LEU A N 1
ATOM 687 C CA . LEU A 1 86 ? -16.485 -12.854 -8.229 1.00 9.98 289 LEU A CA 1
ATOM 688 C C . LEU A 1 86 ? -16.207 -11.386 -7.977 1.00 10.72 289 LEU A C 1
ATOM 689 O O . LEU A 1 86 ? -15.252 -10.849 -8.595 1.00 11.32 289 LEU A O 1
ATOM 694 N N . THR A 1 87 ? -17.006 -10.753 -7.170 1.00 11.49 290 THR A N 1
ATOM 695 C CA . THR A 1 87 ? -16.801 -9.327 -6.829 1.00 11.74 290 THR A CA 1
ATOM 696 C C . THR A 1 87 ? -16.481 -9.238 -5.336 1.00 11.55 290 THR A C 1
ATOM 697 O O . THR A 1 87 ? -17.209 -9.845 -4.527 1.00 12.34 290 THR A O 1
ATOM 701 N N . PHE A 1 88 ? -15.425 -8.530 -5.004 1.00 11.96 291 PHE A N 1
ATOM 702 C CA . PHE A 1 88 ? -14.875 -8.365 -3.647 1.00 12.47 291 PHE A CA 1
ATOM 703 C C . PHE A 1 88 ? -15.262 -6.972 -3.152 1.00 14.19 291 PHE A C 1
ATOM 704 O O . PHE A 1 88 ? -14.878 -6.014 -3.798 1.00 18.34 291 PHE A O 1
ATOM 712 N N . ILE A 1 89 ? -16.059 -6.884 -2.103 1.00 15.08 292 ILE A N 1
ATOM 713 C CA . ILE A 1 89 ? -16.510 -5.555 -1.598 1.00 17.86 292 ILE A CA 1
ATOM 714 C C . ILE A 1 89 ? -15.991 -5.450 -0.177 1.00 16.05 292 ILE A C 1
ATOM 715 O O . ILE A 1 89 ? -16.283 -6.364 0.608 1.00 16.88 292 ILE A O 1
ATOM 720 N N 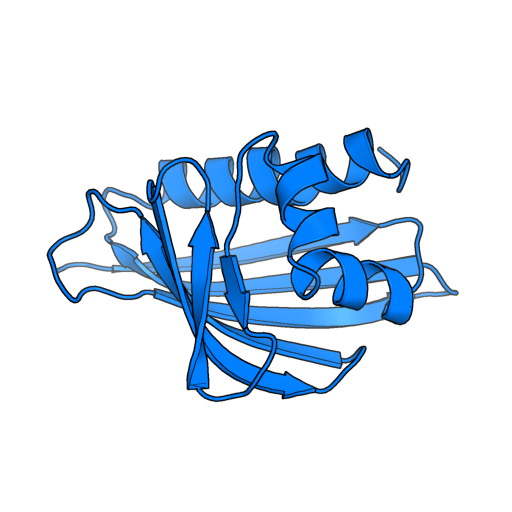. ASP A 1 90 ? -15.297 -4.363 0.148 1.00 17.34 293 ASP A N 1
ATOM 721 C CA . ASP A 1 90 ? -14.881 -4.101 1.545 1.00 18.97 293 ASP A CA 1
ATOM 722 C C . ASP A 1 90 ? -16.085 -3.616 2.359 1.00 20.19 293 ASP A C 1
ATOM 723 O O . ASP A 1 90 ? -16.723 -2.645 1.959 1.00 19.21 293 ASP A O 1
ATOM 728 N N . LYS A 1 91 ? -16.419 -4.320 3.435 1.00 21.13 294 LYS A N 1
ATOM 729 C CA . LYS A 1 91 ? -17.443 -3.896 4.418 1.00 26.99 294 LYS A CA 1
ATOM 730 C C . LYS A 1 91 ? -16.719 -3.791 5.763 1.00 27.38 294 LYS A C 1
ATOM 731 O O . LYS A 1 91 ? -16.552 -4.813 6.469 1.00 26.72 294 LYS A O 1
ATOM 737 N N . ASN A 1 92 ? -16.176 -2.620 6.061 1.00 29.13 295 ASN A N 1
ATOM 738 C CA . ASN A 1 92 ? -15.585 -2.415 7.403 1.00 28.99 295 ASN A CA 1
ATOM 739 C C . ASN A 1 92 ? -14.372 -3.341 7.562 1.00 25.45 295 ASN A C 1
ATOM 740 O O . ASN A 1 92 ? -14.191 -3.870 8.659 1.00 28.37 295 ASN A O 1
ATOM 745 N N . GLY A 1 93 ? -13.560 -3.508 6.514 1.00 22.70 296 GLY A N 1
ATOM 746 C CA . GLY A 1 93 ? -12.313 -4.296 6.551 1.00 21.14 296 GLY A CA 1
ATOM 747 C C . GLY A 1 93 ? -12.562 -5.799 6.478 1.00 21.00 296 GLY A C 1
ATOM 748 O O . GLY A 1 93 ? -11.583 -6.541 6.493 1.00 21.54 296 GLY A O 1
ATOM 749 N N . GLU A 1 94 ? -13.830 -6.193 6.426 1.00 18.92 297 GLU A N 1
ATOM 750 C CA . GLU A 1 94 ? -14.295 -7.558 6.080 1.00 17.57 297 GLU A CA 1
ATOM 751 C C . GLU A 1 94 ? -14.665 -7.576 4.607 1.00 16.53 297 GLU A C 1
ATOM 752 O O . GLU A 1 94 ? -14.691 -6.520 3.981 1.00 20.04 297 GLU A O 1
ATOM 758 N N . THR A 1 95 ? -14.833 -8.759 4.043 1.00 14.11 298 THR A N 1
ATOM 759 C CA . THR A 1 95 ? -15.061 -8.854 2.592 1.00 14.34 298 THR A CA 1
ATOM 760 C C . THR A 1 95 ? -16.408 -9.508 2.353 1.00 13.58 298 THR A C 1
ATOM 761 O O . THR A 1 95 ? -16.651 -10.631 2.811 1.00 13.74 298 THR A O 1
ATOM 765 N N . GLU A 1 96 ? -17.254 -8.822 1.596 1.00 12.22 299 GLU A N 1
ATOM 766 C CA . GLU A 1 96 ? -18.472 -9.433 1.046 1.00 13.82 299 GLU A CA 1
ATOM 767 C C . GLU A 1 96 ? -18.105 -9.922 -0.349 1.00 11.59 299 GLU A C 1
ATOM 768 O O . GLU A 1 96 ? -17.702 -9.101 -1.175 1.00 14.18 299 GLU A O 1
ATOM 774 N N . LEU A 1 97 ? -18.168 -11.220 -0.553 1.00 10.50 300 LEU A N 1
ATOM 775 C CA . LEU A 1 97 ? -17.870 -11.836 -1.869 1.00 10.76 300 LEU A CA 1
ATOM 776 C C . LEU A 1 97 ? -19.221 -12.124 -2.521 1.00 11.96 300 LEU A C 1
ATOM 777 O O . LEU A 1 97 ? -20.031 -12.888 -1.953 1.00 12.17 300 LEU A O 1
ATOM 782 N N . CYS A 1 98 ? -19.438 -11.571 -3.698 1.00 12.41 301 CYS A N 1
ATOM 783 C CA . CYS A 1 98 ? -20.589 -11.900 -4.537 1.00 13.95 301 CYS A CA 1
ATOM 784 C C . CYS A 1 98 ? -20.106 -12.823 -5.657 1.00 14.32 301 CYS A C 1
ATOM 785 O O . CYS A 1 98 ? -19.132 -12.474 -6.365 1.00 13.72 301 CYS A O 1
ATOM 788 N N . MET A 1 99 ? -20.677 -13.991 -5.777 1.00 13.35 302 MET A N 1
ATOM 789 C CA . MET A 1 99 ? -20.379 -14.906 -6.885 1.00 11.96 302 MET A CA 1
ATOM 790 C C . MET A 1 99 ? -21.608 -14.991 -7.774 1.00 12.67 302 MET A C 1
ATOM 791 O O . MET A 1 99 ? -22.693 -15.279 -7.292 1.00 14.36 302 MET A O 1
ATOM 796 N N . GLU A 1 100 ? -21.444 -14.737 -9.062 1.00 11.10 303 GLU A N 1
ATOM 797 C CA . GLU A 1 100 ? -22.531 -14.902 -10.023 1.00 12.76 303 GLU A CA 1
ATOM 798 C C . GLU A 1 100 ? -22.040 -15.895 -11.043 1.00 11.88 303 GLU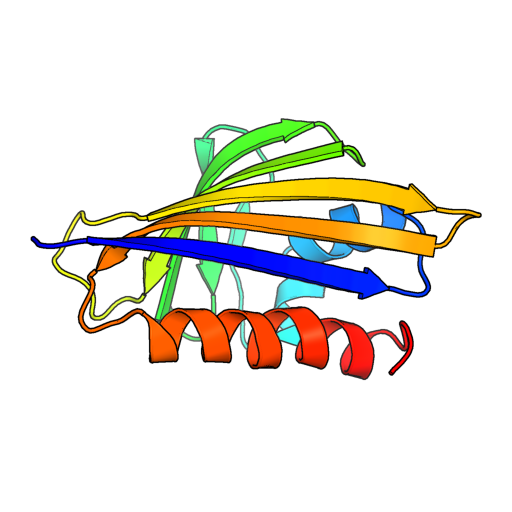 A C 1
ATOM 799 O O . GLU A 1 100 ? -20.938 -15.659 -11.622 1.00 13.27 303 GLU A O 1
ATOM 805 N N . GLY A 1 101 ? -22.727 -16.991 -11.248 1.00 10.90 304 GLY A N 1
ATOM 806 C CA . GLY A 1 101 ? -22.382 -17.978 -12.268 1.00 10.38 304 GLY A CA 1
ATOM 807 C C . GLY A 1 101 ? -23.453 -18.098 -13.326 1.00 11.39 304 GLY A C 1
ATOM 808 O O . GLY A 1 101 ? -24.633 -18.243 -12.971 1.00 12.26 304 GLY A O 1
ATOM 809 N N . ARG A 1 102 ? -23.111 -17.983 -14.587 1.00 9.71 305 ARG A N 1
ATOM 810 C CA . ARG A 1 102 ? -24.024 -18.127 -15.710 1.00 12.17 305 ARG A CA 1
ATOM 811 C C . ARG A 1 102 ? -23.584 -19.335 -16.514 1.00 9.19 305 ARG A C 1
ATOM 812 O O . ARG A 1 102 ? -22.382 -19.622 -16.558 1.00 10.15 305 ARG A O 1
ATOM 820 N N . GLY A 1 103 ? -24.473 -19.949 -17.249 1.00 9.12 306 GLY A N 1
ATOM 821 C CA . GLY A 1 103 ? -24.079 -21.030 -18.161 1.00 8.40 306 GLY A CA 1
ATOM 822 C C . GLY A 1 103 ? -23.756 -22.328 -17.438 1.00 9.35 306 GLY A C 1
ATOM 823 O O . GLY A 1 103 ? -23.071 -23.185 -18.001 1.00 11.54 306 GLY A O 1
ATOM 824 N N . ILE A 1 104 ? -24.294 -22.517 -16.261 1.00 9.20 307 ILE A N 1
ATOM 825 C CA . ILE A 1 104 ? -24.108 -23.782 -15.514 1.00 10.15 307 ILE A CA 1
ATOM 826 C C . ILE A 1 104 ? -25.109 -24.786 -16.064 1.00 9.93 307 ILE A C 1
ATOM 827 O O . ILE A 1 104 ? -26.301 -24.471 -16.135 1.00 10.25 307 ILE A O 1
ATOM 832 N N . PRO A 1 105 ? -24.686 -25.989 -16.463 1.00 9.40 308 PRO A N 1
ATOM 833 C CA . PRO A 1 105 ? -25.659 -26.953 -16.966 1.00 10.30 308 PRO A CA 1
ATOM 834 C C . PRO A 1 105 ? -26.740 -27.099 -15.899 1.00 11.51 308 PRO A C 1
ATOM 835 O O . PRO A 1 105 ? -26.435 -27.341 -14.740 1.00 11.86 308 PRO A O 1
ATOM 839 N N . ALA A 1 106 ? -27.996 -27.104 -16.337 1.00 12.88 309 ALA A N 1
ATOM 840 C CA . ALA A 1 106 ? -29.117 -27.100 -15.388 1.00 15.17 309 ALA A CA 1
ATOM 841 C C . ALA A 1 106 ? -29.089 -28.330 -14.486 1.00 15.79 309 ALA A C 1
ATOM 842 O O . ALA A 1 106 ? -29.355 -28.170 -13.285 1.00 17.24 309 ALA A O 1
ATOM 844 N N . PRO A 1 107 ? -28.750 -29.547 -14.968 1.00 16.00 310 PRO A N 1
ATOM 845 C CA . PRO A 1 107 ? -28.722 -30.735 -14.118 1.00 18.74 310 PRO A CA 1
ATOM 846 C C . PRO A 1 107 ? -27.668 -30.587 -13.014 1.00 20.26 310 PRO A C 1
ATOM 847 O O . PRO A 1 107 ? -27.752 -31.234 -11.940 1.00 21.48 310 PRO A O 1
ATOM 851 N N . GLU A 1 108 ? -26.669 -29.732 -13.292 1.00 15.87 311 GLU A N 1
ATOM 852 C CA . GLU A 1 108 ? -25.492 -29.556 -12.407 1.00 16.28 311 GLU A CA 1
ATOM 853 C C . GLU A 1 108 ? -25.692 -28.395 -11.433 1.00 14.80 311 GLU A C 1
ATOM 854 O O . GLU A 1 108 ? -24.706 -28.097 -10.711 1.00 14.10 311 GLU A O 1
ATOM 860 N N . GLU A 1 109 ? -26.874 -27.806 -11.306 1.00 14.61 312 GLU A N 1
ATOM 861 C CA . GLU A 1 109 ? -27.080 -26.614 -10.473 1.00 15.84 312 GLU A CA 1
ATOM 862 C C . GLU A 1 109 ? -26.710 -26.937 -9.031 1.00 17.57 312 GLU A C 1
ATOM 863 O O . GLU A 1 109 ? -25.953 -26.186 -8.391 1.00 15.21 312 GLU A O 1
ATOM 869 N N . GLU A 1 110 ? -27.259 -28.002 -8.462 1.00 16.95 313 GLU A N 1
ATOM 870 C CA . GLU A 1 110 ? -27.041 -28.210 -7.009 1.00 18.46 313 GLU A CA 1
ATOM 871 C C . GLU A 1 110 ? -25.607 -28.635 -6.745 1.00 15.61 313 GLU A C 1
ATOM 872 O O . GLU A 1 110 ? -25.045 -28.153 -5.775 1.00 14.02 313 GLU A O 1
ATOM 878 N N . ARG A 1 111 ? -24.996 -29.439 -7.600 1.00 14.65 314 ARG A N 1
ATOM 879 C CA . ARG A 1 111 ? -23.587 -29.846 -7.456 1.00 14.33 314 ARG A CA 1
ATOM 880 C C . ARG A 1 111 ? -22.726 -28.581 -7.471 1.00 13.89 314 ARG A C 1
ATOM 881 O O . ARG A 1 111 ? -21.747 -28.450 -6.685 1.00 14.31 314 ARG A O 1
ATOM 889 N N . THR A 1 112 ? -23.076 -27.646 -8.338 1.00 13.30 315 THR A N 1
ATOM 890 C CA . THR A 1 112 ? -22.217 -26.449 -8.512 1.00 12.97 315 THR A CA 1
ATOM 891 C C . THR A 1 112 ? -22.458 -25.523 -7.330 1.00 13.52 315 THR A C 1
ATOM 892 O O . THR A 1 112 ? -21.456 -24.975 -6.749 1.00 12.54 315 THR A O 1
ATOM 896 N N . ARG A 1 113 ? -23.688 -25.361 -6.886 1.00 13.83 316 ARG A N 1
ATOM 897 C CA . ARG A 1 113 ? -23.959 -24.510 -5.714 1.00 15.76 316 ARG A CA 1
ATOM 898 C C . ARG A 1 113 ? -23.240 -25.095 -4.498 1.00 16.08 316 ARG A C 1
ATOM 899 O O . ARG A 1 113 ? -22.573 -24.297 -3.759 1.00 14.21 316 ARG A O 1
ATOM 907 N N . GLN A 1 114 ? -23.429 -26.39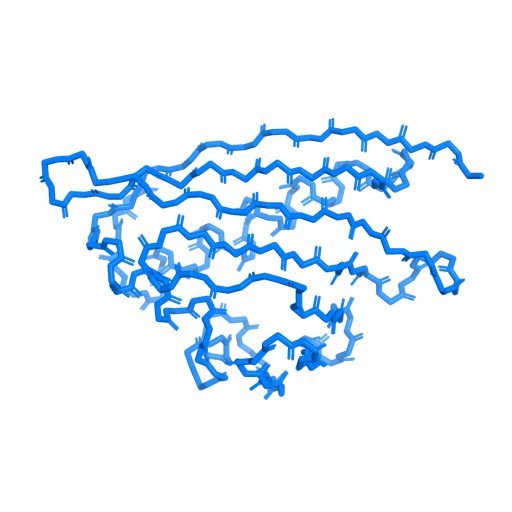3 -4.251 1.00 16.38 317 GLN A N 1
ATOM 908 C CA . GLN A 1 114 ? -22.837 -27.055 -3.054 1.00 21.30 317 GLN A CA 1
ATOM 909 C C . GLN A 1 114 ? -21.323 -27.055 -3.195 1.00 19.38 317 GLN A C 1
ATOM 910 O O . GLN A 1 114 ? -20.636 -26.899 -2.138 1.00 23.60 317 GLN A O 1
ATOM 916 N N . GLY A 1 115 ? -20.784 -27.240 -4.402 1.00 16.94 318 GLY A N 1
ATOM 917 C CA . GLY A 1 115 ? -19.333 -27.229 -4.654 1.00 17.85 318 GLY A CA 1
ATOM 918 C C . GLY A 1 115 ? -18.752 -25.883 -4.254 1.00 16.60 318 GLY A C 1
ATOM 919 O O . GLY A 1 115 ? -17.748 -25.838 -3.495 1.00 16.43 318 GLY A O 1
ATOM 920 N N . TRP A 1 116 ? -19.391 -24.783 -4.661 1.00 14.45 319 TRP A N 1
ATOM 921 C CA . TRP A 1 116 ? -18.941 -23.411 -4.338 1.00 13.34 319 TRP A CA 1
ATOM 922 C C . TRP A 1 116 ? -19.069 -23.166 -2.835 1.00 15.63 319 TRP A C 1
ATOM 923 O O . TRP A 1 116 ? -18.116 -22.683 -2.181 1.00 14.75 319 TRP A O 1
ATOM 934 N N . GLN A 1 117 ? -20.204 -23.480 -2.263 1.00 15.32 320 GLN A N 1
ATOM 935 C CA . GLN A 1 117 ? -20.423 -23.233 -0.826 1.00 18.61 320 GLN A CA 1
ATOM 936 C C . GLN A 1 117 ? -19.434 -24.053 -0.010 1.00 19.33 320 GLN A C 1
ATOM 937 O O . GLN A 1 117 ? -18.907 -23.511 0.989 1.00 19.37 320 GLN A O 1
ATOM 943 N N . ARG A 1 118 ? -19.220 -25.322 -0.311 1.00 17.28 321 ARG A N 1
ATOM 944 C CA . ARG A 1 118 ? -18.450 -26.219 0.584 1.00 21.09 321 ARG A CA 1
ATOM 945 C C . ARG A 1 118 ? -16.966 -26.139 0.210 1.00 19.27 321 ARG A C 1
ATOM 946 O O . ARG A 1 118 ? -16.118 -25.877 1.106 1.00 20.16 321 ARG A O 1
ATOM 954 N N . TYR A 1 119 ? -16.587 -26.273 -1.053 1.00 17.34 322 TYR A N 1
ATOM 955 C CA . TYR A 1 119 ? -15.173 -26.431 -1.423 1.00 17.99 322 TYR A CA 1
ATOM 956 C C . TYR A 1 119 ? -14.464 -25.092 -1.594 1.00 17.27 322 TYR A C 1
ATOM 957 O O . TYR A 1 119 ? -13.209 -25.046 -1.336 1.00 18.17 322 TYR A O 1
ATOM 966 N N . TYR A 1 120 ? -15.164 -24.036 -1.979 1.00 12.68 323 TYR A N 1
ATOM 967 C CA . TYR A 1 120 ? -14.575 -22.685 -1.985 1.00 13.01 323 TYR A CA 1
ATOM 968 C C . TYR A 1 120 ? -14.833 -22.020 -0.637 1.00 13.21 323 TYR A C 1
ATOM 969 O O . TYR A 1 120 ? -13.865 -21.777 0.090 1.00 12.51 323 TYR A O 1
ATOM 978 N N . PHE A 1 121 ? -16.075 -21.692 -0.302 1.00 12.48 324 PHE A N 1
ATOM 979 C CA . PHE A 1 121 ? -16.354 -20.747 0.809 1.00 12.21 324 PHE A CA 1
ATOM 980 C C . PHE A 1 121 ? -16.007 -21.402 2.140 1.00 12.41 324 PHE A C 1
ATOM 981 O O . PHE A 1 121 ? -15.188 -20.812 2.882 1.00 10.71 324 PHE A O 1
ATOM 989 N N . GLU A 1 122 ? -16.558 -22.588 2.442 1.00 13.46 325 GLU A N 1
ATOM 990 C CA . GLU A 1 122 ? -16.263 -23.242 3.744 1.00 14.21 325 GLU A CA 1
ATOM 991 C C . GLU A 1 122 ? -14.797 -23.657 3.759 1.00 13.37 325 GLU A C 1
ATOM 992 O O . GLU A 1 122 ? -14.148 -23.504 4.762 1.00 12.84 325 GLU A O 1
ATOM 998 N N . GLY A 1 123 ? -14.261 -24.136 2.647 1.00 11.93 326 GLY A N 1
ATOM 999 C CA . GLY A 1 123 ? -12.876 -24.567 2.566 1.00 11.68 326 GLY A CA 1
ATOM 1000 C C . GLY A 1 123 ? -11.932 -23.421 2.878 1.00 11.50 326 GLY A C 1
ATOM 1001 O O . GLY A 1 123 ? -10.961 -23.546 3.653 1.00 11.64 326 GLY A O 1
ATOM 1002 N N . ILE A 1 124 ? -12.154 -22.281 2.228 1.00 10.29 327 ILE A N 1
ATOM 1003 C CA . ILE A 1 124 ? -11.323 -21.085 2.492 1.00 9.81 327 ILE A CA 1
ATOM 1004 C C . ILE A 1 124 ? -11.453 -20.666 3.941 1.00 10.77 327 ILE A C 1
ATOM 1005 O O . ILE A 1 124 ? -10.438 -20.401 4.593 1.00 9.18 327 ILE A O 1
ATOM 1010 N N . LYS A 1 125 ? -12.660 -20.574 4.463 1.00 11.27 328 LYS A N 1
ATOM 1011 C CA . LYS A 1 125 ? -12.848 -20.073 5.851 1.00 10.81 328 LYS A CA 1
ATOM 1012 C C . LYS A 1 125 ? -12.137 -21.018 6.822 1.00 10.76 328 LYS A C 1
ATOM 1013 O O . LYS A 1 125 ? -11.507 -20.534 7.781 1.00 11.90 328 LYS A O 1
ATOM 1019 N N . GLN A 1 126 ? -12.237 -22.320 6.627 1.00 10.83 329 GLN A N 1
ATOM 1020 C CA . GLN A 1 126 ? -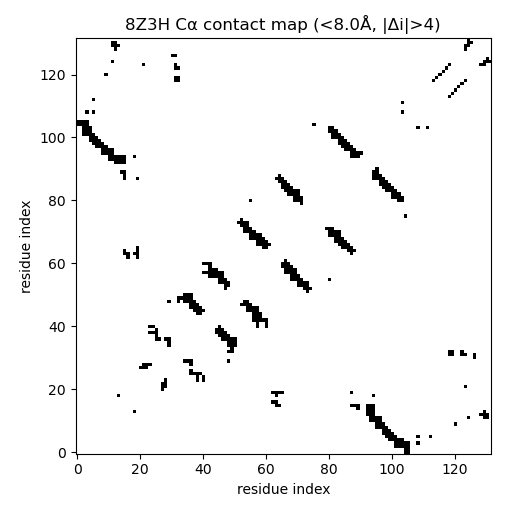11.678 -23.324 7.582 1.00 12.76 329 GLN A CA 1
ATOM 1021 C C . GLN A 1 126 ? -10.165 -23.372 7.438 1.00 12.23 329 GLN A C 1
ATOM 1022 O O . GLN A 1 126 ? -9.482 -23.528 8.453 1.00 15.39 329 GLN A O 1
ATOM 1028 N N . THR A 1 127 ? -9.627 -23.251 6.225 1.00 11.25 330 THR A N 1
ATOM 1029 C CA . THR A 1 127 ? -8.164 -23.310 6.007 1.00 11.46 330 THR A CA 1
ATOM 1030 C C . THR A 1 127 ? -7.477 -22.083 6.598 1.00 11.74 330 THR A C 1
ATOM 1031 O O . THR A 1 127 ? -6.446 -22.236 7.270 1.00 12.33 330 THR A O 1
ATOM 1035 N N . PHE A 1 128 ? -8.031 -20.911 6.352 1.00 10.67 331 PHE A N 1
ATOM 1036 C CA . PHE A 1 128 ? -7.365 -19.630 6.661 1.00 10.34 331 PHE A CA 1
ATOM 1037 C C . PHE A 1 128 ? -7.862 -18.951 7.933 1.00 11.50 331 PHE A C 1
ATOM 1038 O O . PHE A 1 128 ? -7.211 -17.995 8.369 1.00 13.32 331 PHE A O 1
ATOM 1046 N N . GLY A 1 129 ? -8.966 -19.437 8.493 1.00 11.36 332 GLY A N 1
ATOM 1047 C CA . GLY A 1 129 ? -9.596 -18.841 9.691 1.00 10.96 332 GLY A CA 1
ATOM 1048 C C . GLY A 1 129 ? -10.242 -17.508 9.391 1.00 11.09 332 GLY A C 1
ATOM 1049 O O . GLY A 1 129 ? -10.014 -16.492 10.061 1.00 12.03 332 GLY A O 1
ATOM 1050 N N . TYR A 1 130 ? -11.152 -17.502 8.419 1.00 10.57 333 TYR A N 1
ATOM 1051 C CA . TYR A 1 130 ? -11.836 -16.242 8.006 1.00 11.05 333 TYR A CA 1
ATOM 1052 C C . TYR A 1 130 ? -13.281 -16.184 8.508 1.00 12.23 333 TYR A C 1
ATOM 1053 O O . TY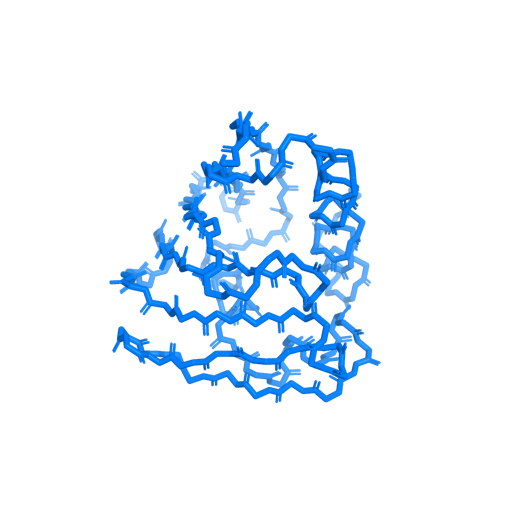R A 1 130 ? -14.103 -15.575 7.851 1.00 12.96 333 TYR A O 1
ATOM 1062 N N . GLY A 1 131 ? -13.544 -16.845 9.617 1.00 13.38 334 GLY A N 1
ATOM 1063 C CA . GLY A 1 131 ? -14.842 -16.734 10.292 1.00 13.86 334 GLY A CA 1
ATOM 1064 C C . GLY A 1 131 ? -15.702 -17.933 10.035 1.00 16.60 334 GLY A C 1
ATOM 1065 O O . GLY A 1 131 ? -15.345 -18.818 9.253 1.00 17.94 334 GLY A O 1
ATOM 1066 N N . ALA A 1 132 ? -16.854 -17.978 10.690 1.00 17.78 335 ALA A N 1
ATOM 1067 C CA . ALA A 1 132 ? -17.834 -19.029 10.434 1.00 20.84 335 ALA A CA 1
ATOM 1068 C C . ALA A 1 132 ? -18.536 -18.756 9.097 1.00 23.67 335 ALA A C 1
ATOM 1069 O O . ALA A 1 132 ? -18.985 -19.795 8.589 1.00 29.93 335 ALA A O 1
#

GO terms:
  GO:0051087 protein-folding chaperone binding (F, IDA)
  GO:0001671 ATPase activator activity (F, IDA)
  GO:0005515 protein binding (F, IPI)
  GO:0045296 cadherin binding (F, HDA)
  GO:0005829 cytosol (C, IDA)
  GO:0044183 protein folding chaperone (F, IDA)
  GO:0044183 protein folding chaperone (F, EXP)
  GO:0032781 positive regulation of ATP-dependent activity (P, IDA)
  GO:0005783 endoplasmic reticulum (C, EXP)
  GO:0070062 extracellular exosome (C, HDA)
  GO:0051879 Hsp90 protein binding (F, IPI)

Sequence (132 aa):
IPTCKITLKETFLTSPEELYRVFTTQELVQAFTHAPATLEADRGGKFHMVDGNVSGEFTDLVPEKHIVMKWRFKSWPEGHFATITLTFIDKNGETELCMEGRGIPAPEEERTRQGWQRYYFEGIKQTFGYGA

Foldseek 3Di:
DDKDKDKDKDKWQAALQVLLCCVQPQVSLCQLQVHHKDHDNDQQIKIADDPRQKIWGWNDRDHSAKTWIFMDGPPPPPPQTKIWMWGWDDDPRMTIIMIMITRHHPVCVVVVVCCCVVRPVVSSCVRPVGDD

Secondary structure (DSSP, 8-state):
--EEEEEEEEEESS-HHHHHHHHH-HHHHHHHHTS--EE--STT-EEEETTTTEEEEEEEEETTTEEEEEEEETTSPTT--EEEEEEEEEETTEEEEEEEEEEEEGGGHHHHHHHIIIIIIIHHHHHHT---

B-factor: mean 17.3, std 8.02, range [8.2, 47.33]

Solvent-accessible surface area: 6905 Å² total; per-residue (Å²): 109,100,66,26,124,2,65,22,132,28,55,0,105,10,32,13,77,80,0,23,113,3,12,15,42,58,106,45,2,60,46,4,20,151,22,113,5,77,17,94,52,90,183,41,4,98,3,90,9,46,130,31,66,10,18,6,46,4,38,53,34,55,92,74,116,50,1,30,8,85,4,26,20,137,79,6,75,177,57,33,76,0,29,0,43,0,49,3,70,82,98,151,45,65,0,33,0,14,0,70,0,143,23,0,4,40,120,35,50,101,97,0,72,117,10,1,63,151,142,18,0,84,14,0,19,156,57,59,60,24,29,135

Organism: Homo sapiens (NCBI:txid9606)

InterPro domains:
  IPR013538 Activator of Hsp90 ATPase homologue 1/2-like, C-terminal [PF08327] (217-331)
  IPR015310 Activator of Hsp90 ATPase AHSA1-like, N-terminal [PF09229] (29-158)
  IPR015310 Activator of Hsp90 ATPase AHSA1-like, N-terminal [PTHR13009] (1-164)
  IPR015310 Activator of Hsp90 ATPase AHSA1-like, N-terminal [SM01000] (29-161)
  IPR023393 START-like domain superfamily [G3DSA:3.30.530.20] (207-336)
  IPR036338 Activator of Hsp90 ATPase, Aha1 [G3DSA:3.15.10.20] (18-164)
  IPR036338 Activator of Hsp90 ATPase, Aha1 [SSF103111] (20-161)